Protein AF-A0A5K0YI37-F1 (afdb_monomer)

Radius of gyration: 21.98 Å; Cα contacts (8 Å, |Δi|>4): 35; chains: 1; bounding box: 48×19×61 Å

Mean predicted aligned error: 13.02 Å

pLDDT: mean 75.02, std 16.23, range [44.47, 94.44]

Organism: NCBI:txid210225

Sequence (58 aa):
MAAPEPTIKHVKEGGMVEERVNPNYQATRKSDSLLRGWNTDTLAEEVGTIIRLQTSKE

Secondary structure (DSSP, 8-state):
-PPPPSEEEEE-TTS-EEEEE-HHHHHHHHHHHHHHHHHHHHHHHHHHHHHHHHTT--

Nearest PDB structures (foldseek):
  3jbn-assembly1_A0  TM=3.838E-01  e=2.156E+00  Plasmodium falciparum 3D7

Foldseek 3Di:
DDQDDQWDWDQDPVRDTDIDGDPSNVVVVVVVVVVVVCVVVVVVVVVVVVVVVVVVPD

Structure (mmCIF, N/CA/C/O backbone):
data_AF-A0A5K0YI37-F1
#
_entry.id   AF-A0A5K0YI37-F1
#
loop_
_atom_site.group_PDB
_atom_site.id
_atom_site.type_symbol
_atom_site.label_atom_id
_atom_site.label_alt_id
_atom_site.label_comp_id
_atom_site.label_asym_id
_atom_site.label_entity_id
_atom_site.label_seq_id
_atom_site.pdbx_PDB_ins_code
_atom_site.Cartn_x
_atom_site.Cartn_y
_atom_site.Cartn_z
_atom_site.occupancy
_atom_site.B_iso_or_equiv
_atom_site.auth_seq_id
_atom_site.auth_comp_id
_atom_site.auth_asym_id
_atom_site.auth_atom_id
_atom_site.pdbx_PDB_model_num
ATOM 1 N N . MET A 1 1 ? -4.652 16.488 -0.097 1.00 61.75 1 MET A N 1
ATOM 2 C CA . MET A 1 1 ? -3.586 15.552 -0.516 1.00 61.75 1 MET A CA 1
ATOM 3 C C . MET A 1 1 ? -4.271 14.400 -1.234 1.00 61.75 1 MET A C 1
ATOM 5 O O . MET A 1 1 ? -5.171 13.819 -0.644 1.00 61.75 1 MET A O 1
ATOM 9 N N . ALA A 1 2 ? -3.976 14.166 -2.514 1.00 76.19 2 ALA A N 1
ATOM 10 C CA . ALA A 1 2 ? -4.613 13.088 -3.276 1.00 76.19 2 ALA A CA 1
ATOM 11 C C . ALA A 1 2 ? -4.058 11.724 -2.834 1.00 76.19 2 ALA A C 1
ATOM 13 O O . ALA A 1 2 ? -2.877 11.63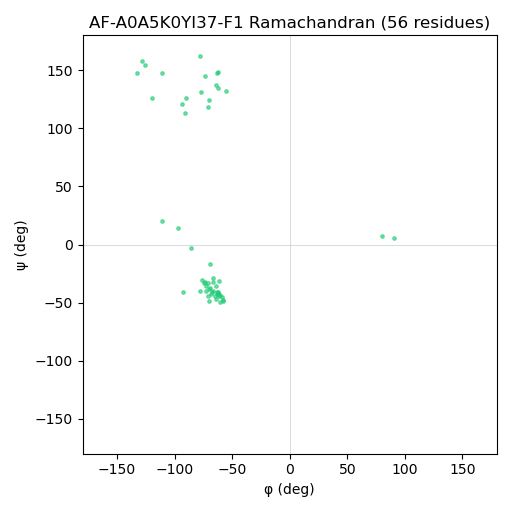1 -2.492 1.00 76.19 2 ALA A O 1
ATOM 14 N N . ALA A 1 3 ? -4.899 10.686 -2.818 1.00 79.19 3 ALA A N 1
ATOM 15 C CA . ALA A 1 3 ? -4.431 9.330 -2.552 1.00 79.19 3 ALA A CA 1
ATOM 16 C C . ALA A 1 3 ? -3.479 8.884 -3.680 1.00 79.19 3 ALA A C 1
ATOM 18 O O . ALA A 1 3 ? -3.765 9.158 -4.848 1.00 79.19 3 ALA A O 1
ATOM 19 N N . PRO A 1 4 ? -2.352 8.229 -3.356 1.00 87.12 4 PRO A N 1
ATOM 20 C CA . PRO A 1 4 ? -1.432 7.718 -4.367 1.00 87.12 4 PRO A CA 1
ATOM 21 C C . PRO A 1 4 ? -2.115 6.660 -5.241 1.00 87.12 4 PRO A C 1
ATOM 23 O O . PRO A 1 4 ? -2.966 5.908 -4.768 1.00 87.12 4 PRO A O 1
ATOM 26 N N . GLU A 1 5 ? -1.722 6.573 -6.510 1.00 93.50 5 GLU A N 1
ATOM 27 C CA . GLU A 1 5 ? -2.239 5.549 -7.424 1.00 93.50 5 GLU A CA 1
ATOM 28 C C . GLU A 1 5 ? -1.863 4.133 -6.956 1.00 93.50 5 GLU A C 1
ATOM 30 O O . GLU A 1 5 ? -0.793 3.957 -6.365 1.00 93.50 5 GLU A O 1
ATOM 35 N N . PRO A 1 6 ? -2.702 3.110 -7.209 1.00 90.38 6 PRO A N 1
ATOM 36 C CA . PRO A 1 6 ? -2.478 1.749 -6.717 1.00 90.38 6 PRO A CA 1
ATOM 37 C C . PRO A 1 6 ? -1.254 1.066 -7.336 1.00 90.38 6 PRO A C 1
ATOM 39 O O . PRO A 1 6 ? -0.605 0.240 -6.686 1.00 90.38 6 PRO A O 1
ATOM 42 N N . THR A 1 7 ? -0.907 1.429 -8.567 1.00 94.25 7 THR A N 1
ATOM 43 C CA . THR A 1 7 ? 0.238 0.899 -9.306 1.00 94.25 7 THR A CA 1
ATOM 44 C C . THR A 1 7 ? 1.142 2.030 -9.780 1.00 94.25 7 THR A C 1
ATOM 46 O O . THR A 1 7 ? 0.721 3.176 -9.920 1.00 94.25 7 THR A O 1
ATOM 49 N N . ILE A 1 8 ? 2.419 1.712 -9.982 1.00 93.19 8 ILE A N 1
ATOM 50 C CA . ILE A 1 8 ? 3.407 2.596 -10.599 1.00 93.19 8 ILE A CA 1
ATOM 51 C C . ILE A 1 8 ? 4.187 1.826 -11.654 1.00 93.19 8 ILE A C 1
ATOM 53 O O . ILE A 1 8 ? 4.472 0.635 -11.504 1.00 93.19 8 ILE A O 1
ATOM 57 N N . LYS A 1 9 ? 4.599 2.540 -12.697 1.00 94.44 9 LYS A N 1
ATOM 58 C CA . LYS A 1 9 ? 5.575 2.031 -13.655 1.00 94.44 9 LYS A CA 1
ATOM 59 C C . LYS A 1 9 ? 6.968 2.126 -13.042 1.00 94.44 9 LYS A C 1
ATOM 61 O O . LYS A 1 9 ? 7.351 3.168 -12.512 1.00 94.44 9 LYS A O 1
ATOM 66 N N . HIS A 1 10 ? 7.721 1.042 -13.113 1.00 89.25 10 HIS A N 1
ATOM 67 C CA . HIS A 1 10 ? 9.109 0.974 -12.692 1.00 89.25 10 HIS A CA 1
ATOM 68 C C . HIS A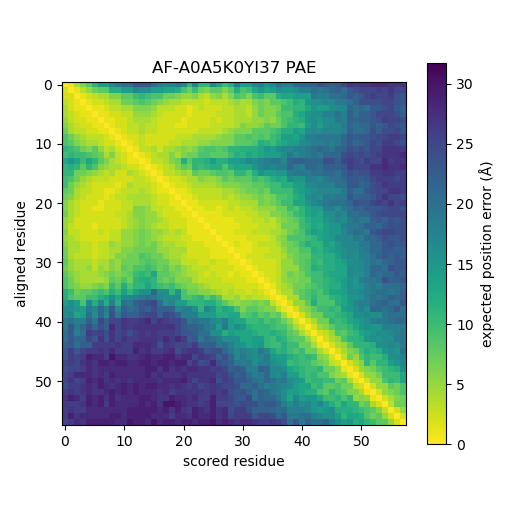 1 10 ? 9.963 0.602 -13.895 1.00 89.25 10 HIS A C 1
ATOM 70 O O . HIS A 1 10 ? 9.686 -0.374 -14.589 1.00 89.25 10 HIS A O 1
ATOM 76 N N . VAL A 1 11 ? 10.978 1.415 -14.168 1.00 90.94 11 VAL A N 1
ATOM 77 C CA . VAL A 1 11 ? 11.935 1.141 -15.238 1.00 90.94 11 VAL A CA 1
ATOM 78 C C . VAL A 1 11 ? 13.075 0.338 -14.632 1.00 90.94 11 VAL A C 1
ATOM 80 O O . VAL A 1 11 ? 13.797 0.836 -13.771 1.00 90.94 11 VAL A O 1
ATOM 83 N N . LYS A 1 12 ? 13.204 -0.916 -15.058 1.00 87.38 12 LYS A N 1
ATOM 84 C CA . LYS A 1 12 ? 14.322 -1.790 -14.710 1.00 87.38 12 LYS A CA 1
ATOM 85 C C . LYS A 1 12 ? 15.556 -1.444 -15.540 1.00 87.38 12 LYS A C 1
ATOM 87 O O . LYS A 1 12 ? 15.474 -0.802 -16.590 1.00 87.38 12 LYS A O 1
ATOM 92 N N . GLU A 1 13 ? 16.706 -1.914 -15.069 1.00 85.19 13 GLU A N 1
ATOM 93 C CA . GLU A 1 13 ? 17.951 -1.859 -15.832 1.00 85.19 13 GLU A CA 1
ATOM 94 C C . GLU A 1 13 ? 17.754 -2.543 -17.198 1.00 85.19 13 GLU A C 1
ATOM 96 O O . GLU A 1 13 ? 17.141 -3.606 -17.290 1.00 85.19 13 GLU A O 1
ATOM 101 N N . GLY A 1 14 ? 18.185 -1.881 -18.275 1.00 87.88 14 GLY A N 1
ATOM 102 C CA . GLY A 1 14 ? 17.899 -2.306 -19.652 1.00 87.88 14 GLY A CA 1
ATOM 103 C C . GLY A 1 14 ? 16.623 -1.717 -20.270 1.00 87.88 14 GLY A C 1
ATOM 104 O O . GLY A 1 14 ? 16.266 -2.088 -21.383 1.00 87.88 14 GLY A O 1
ATOM 105 N N . GLY 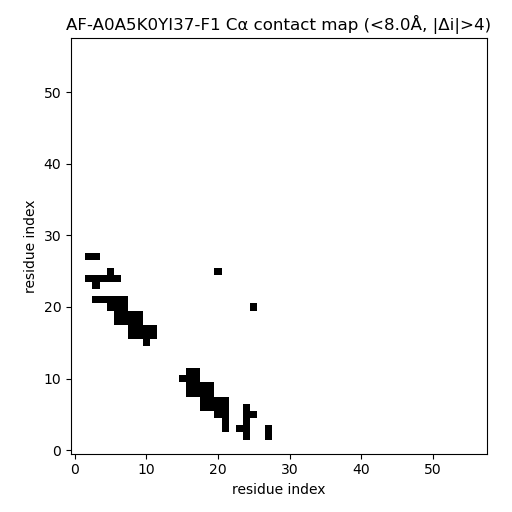A 1 15 ? 15.935 -0.791 -19.590 1.00 89.38 15 GLY A N 1
ATOM 106 C CA . GLY A 1 15 ? 14.804 -0.041 -20.159 1.00 89.38 15 GLY A CA 1
ATOM 107 C C . GLY A 1 15 ? 13.476 -0.802 -20.173 1.00 89.38 15 GLY A C 1
ATOM 108 O O . GLY A 1 15 ? 12.490 -0.316 -20.727 1.00 89.38 15 GLY A O 1
ATOM 109 N N . MET A 1 16 ? 13.423 -1.979 -19.546 1.00 89.38 16 MET A N 1
ATOM 110 C CA . MET A 1 16 ? 12.187 -2.736 -19.390 1.00 89.38 16 MET A CA 1
ATOM 111 C C . MET A 1 16 ? 11.264 -2.022 -18.396 1.00 89.38 16 MET A C 1
ATOM 113 O O . MET A 1 16 ? 11.649 -1.764 -17.257 1.00 89.38 16 MET A O 1
ATOM 117 N N . VAL A 1 17 ? 10.038 -1.715 -18.819 1.00 91.62 17 VAL A N 1
ATOM 118 C CA . VAL A 1 17 ? 9.020 -1.114 -17.950 1.00 91.62 17 VAL A CA 1
ATOM 119 C C . VAL A 1 17 ? 8.158 -2.221 -17.360 1.00 91.62 17 VAL A C 1
ATOM 121 O O . VAL A 1 17 ? 7.514 -2.964 -18.097 1.00 91.62 17 VAL A O 1
ATOM 124 N N . GLU A 1 18 ? 8.123 -2.315 -16.036 1.00 92.06 18 GLU A N 1
ATOM 125 C CA . GLU A 1 18 ? 7.205 -3.187 -15.305 1.00 92.06 18 GLU A CA 1
ATOM 126 C C . GLU A 1 18 ? 6.163 -2.359 -14.549 1.00 92.06 18 GLU A C 1
ATOM 128 O O . GLU A 1 18 ? 6.446 -1.258 -14.071 1.00 92.06 18 GLU A O 1
ATOM 133 N N . GLU A 1 19 ? 4.954 -2.893 -14.415 1.00 93.81 19 GLU A N 1
ATOM 134 C CA . GLU A 1 19 ? 3.964 -2.354 -13.491 1.00 93.81 19 GLU A CA 1
ATOM 135 C C . GLU A 1 19 ? 4.122 -3.0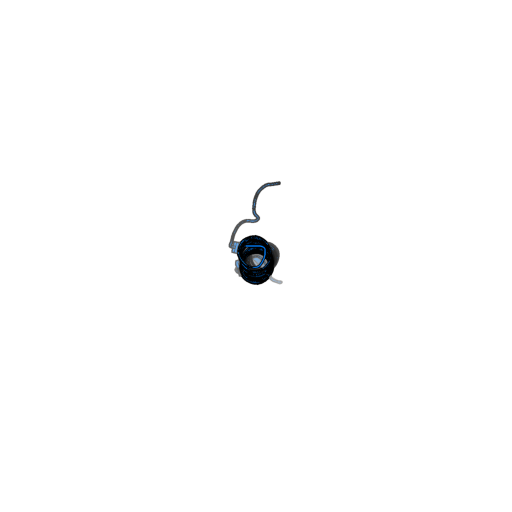50 -12.137 1.00 93.81 19 GLU A C 1
ATOM 137 O O . GLU A 1 19 ? 4.110 -4.278 -12.051 1.00 93.81 19 GLU A O 1
ATOM 142 N N . ARG A 1 20 ? 4.288 -2.266 -11.069 1.00 92.69 20 ARG A N 1
ATOM 143 C CA . ARG A 1 20 ? 4.362 -2.779 -9.698 1.00 92.69 20 ARG A CA 1
ATOM 144 C C . ARG A 1 20 ? 3.391 -2.044 -8.792 1.00 92.69 20 ARG A C 1
ATOM 146 O O . ARG A 1 20 ? 3.012 -0.905 -9.056 1.00 92.69 20 ARG A O 1
ATOM 153 N N . VAL A 1 21 ? 3.028 -2.679 -7.682 1.00 90.75 21 VAL A N 1
ATOM 154 C CA . VAL A 1 21 ? 2.197 -2.042 -6.655 1.00 90.75 21 VAL A CA 1
ATOM 155 C C . VAL A 1 21 ? 2.929 -0.831 -6.081 1.00 90.75 21 VAL A C 1
ATOM 157 O O . VAL A 1 21 ? 4.114 -0.909 -5.747 1.00 90.75 21 VAL A O 1
ATOM 160 N N . ASN A 1 22 ? 2.216 0.283 -5.944 1.00 92.19 22 ASN A N 1
ATOM 161 C CA . ASN A 1 22 ? 2.766 1.494 -5.364 1.00 92.19 22 ASN A CA 1
ATOM 162 C C . ASN A 1 22 ? 2.976 1.311 -3.848 1.00 92.19 22 ASN A C 1
ATOM 164 O O . ASN A 1 22 ? 2.001 1.110 -3.114 1.00 92.19 22 ASN A O 1
ATOM 168 N N . PRO A 1 23 ? 4.217 1.407 -3.338 1.00 89.50 23 PRO A N 1
ATOM 169 C CA . PRO A 1 23 ? 4.472 1.277 -1.906 1.00 89.50 23 PRO A CA 1
ATOM 170 C C . PRO A 1 23 ? 3.757 2.362 -1.088 1.00 89.50 23 PRO A C 1
ATOM 172 O O . PRO A 1 23 ? 3.296 2.083 0.019 1.00 89.50 23 PRO A O 1
ATOM 175 N N . ASN A 1 24 ? 3.573 3.564 -1.648 1.00 90.06 24 ASN A N 1
ATOM 176 C CA . ASN A 1 24 ? 2.860 4.651 -0.975 1.00 90.06 24 ASN A CA 1
ATOM 177 C C . ASN A 1 24 ? 1.366 4.343 -0.839 1.00 90.06 24 ASN A C 1
ATOM 179 O O . ASN A 1 24 ? 0.784 4.608 0.207 1.00 90.06 24 ASN A O 1
ATOM 183 N N . TYR A 1 25 ? 0.759 3.710 -1.847 1.00 89.50 25 TYR A N 1
ATOM 184 C CA . TYR A 1 25 ? -0.626 3.240 -1.763 1.00 89.50 25 TYR A CA 1
ATOM 185 C C . TYR A 1 25 ? -0.808 2.187 -0.674 1.00 89.50 25 TYR A C 1
ATOM 187 O O . TYR A 1 25 ? -1.753 2.269 0.112 1.00 89.50 25 TYR A O 1
ATOM 195 N N . GLN A 1 26 ? 0.126 1.239 -0.559 1.00 86.88 26 GLN A N 1
ATOM 196 C CA . GLN A 1 26 ? 0.080 0.265 0.531 1.00 86.88 26 GLN A CA 1
ATOM 197 C C . GLN A 1 26 ? 0.232 0.921 1.905 1.00 86.88 26 GLN A C 1
ATOM 199 O O . GLN A 1 26 ? -0.494 0.551 2.828 1.00 86.88 26 GLN 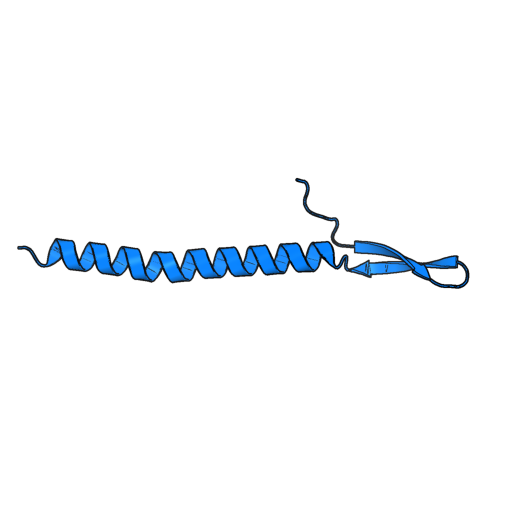A O 1
ATOM 204 N N . ALA A 1 27 ? 1.148 1.881 2.049 1.00 88.00 27 ALA A N 1
ATOM 205 C CA . ALA A 1 27 ? 1.344 2.605 3.301 1.00 88.00 27 ALA A CA 1
ATOM 206 C C . ALA A 1 27 ? 0.071 3.360 3.708 1.00 88.00 27 ALA A C 1
ATOM 208 O O . ALA A 1 27 ? -0.419 3.164 4.817 1.00 88.00 27 ALA A O 1
ATOM 209 N N . THR A 1 28 ? -0.531 4.125 2.790 1.00 87.12 28 THR A N 1
ATOM 210 C CA . THR A 1 28 ? -1.795 4.832 3.042 1.00 87.12 28 THR A CA 1
ATOM 211 C C . THR A 1 28 ? -2.913 3.861 3.421 1.00 87.12 28 THR A C 1
ATOM 213 O O . THR A 1 28 ? -3.607 4.095 4.406 1.00 87.12 28 THR A O 1
ATOM 216 N N . ARG A 1 29 ? -3.065 2.739 2.705 1.00 85.56 29 ARG A N 1
ATOM 217 C CA . ARG A 1 29 ? -4.100 1.739 3.012 1.00 85.56 29 ARG A CA 1
ATOM 218 C C . ARG A 1 29 ? -3.915 1.120 4.400 1.00 85.56 29 ARG A C 1
ATOM 220 O O . ARG A 1 29 ? -4.892 0.921 5.116 1.00 85.56 29 ARG A O 1
ATOM 227 N N . LY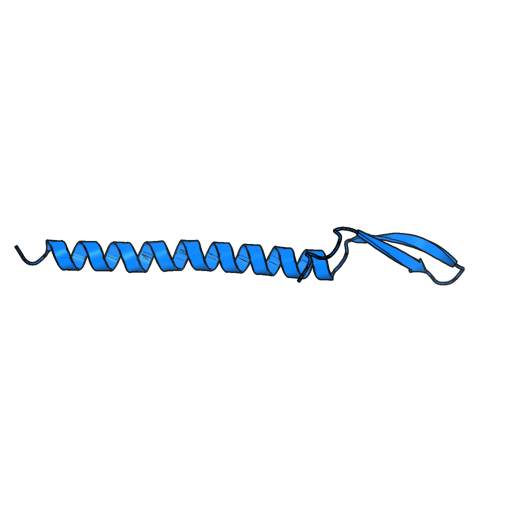S A 1 30 ? -2.673 0.812 4.788 1.00 84.75 30 LYS A N 1
ATOM 228 C CA . LYS A 1 30 ? -2.363 0.288 6.126 1.00 84.75 30 LYS A CA 1
ATOM 229 C C . LYS A 1 30 ? -2.663 1.320 7.210 1.00 84.75 30 LYS A C 1
ATOM 231 O O . LYS A 1 30 ? -3.289 0.969 8.203 1.00 84.75 30 LYS A O 1
ATOM 236 N N . SER A 1 31 ? -2.277 2.578 7.004 1.00 83.06 31 SER A N 1
ATOM 237 C CA . SER A 1 31 ? -2.600 3.667 7.927 1.00 83.06 31 SER A CA 1
ATOM 238 C C . SER A 1 31 ? -4.109 3.872 8.066 1.00 83.06 31 SER A C 1
ATOM 240 O O . SER A 1 31 ? -4.588 3.967 9.188 1.00 83.06 31 SER A O 1
ATOM 242 N N . ASP A 1 32 ? -4.869 3.868 6.968 1.00 83.88 32 ASP A N 1
ATOM 243 C CA . ASP A 1 32 ? -6.336 3.978 7.004 1.00 83.88 32 ASP A CA 1
ATOM 244 C C . ASP A 1 32 ? -6.969 2.812 7.777 1.00 83.88 32 ASP A C 1
ATOM 246 O O . ASP A 1 32 ? -7.817 3.024 8.638 1.00 83.88 32 ASP A O 1
ATOM 250 N N . SER A 1 33 ? -6.493 1.584 7.549 1.00 80.06 33 SER A N 1
ATOM 251 C CA . SER A 1 33 ? -6.954 0.406 8.292 1.00 80.06 33 SER A CA 1
ATOM 252 C C . SER A 1 33 ? -6.658 0.501 9.790 1.00 80.06 33 SER A C 1
ATOM 254 O O . SER A 1 33 ? -7.503 0.118 10.593 1.00 80.06 33 SER A O 1
ATOM 256 N N . LEU A 1 34 ? -5.476 0.993 10.172 1.00 80.38 34 LEU A N 1
ATOM 257 C CA . LEU A 1 34 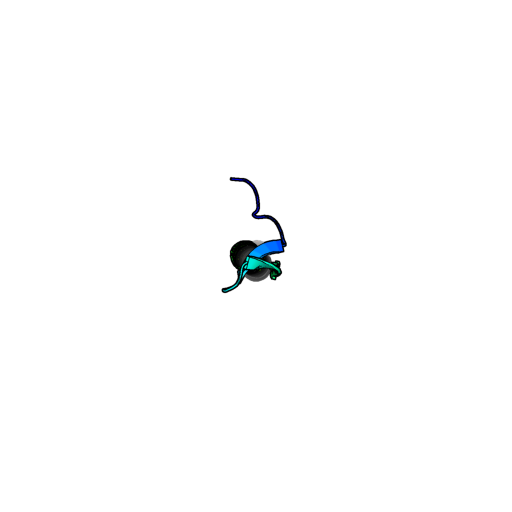? -5.102 1.185 11.575 1.00 80.38 34 LEU A CA 1
ATOM 258 C C . LEU A 1 34 ? -5.922 2.296 12.231 1.00 80.38 34 LEU A C 1
ATOM 260 O O . LEU A 1 34 ? -6.391 2.117 13.347 1.00 80.38 34 LEU A O 1
ATOM 264 N N . LEU A 1 35 ? -6.140 3.411 11.533 1.00 76.88 35 LEU A N 1
ATOM 265 C CA . LEU A 1 35 ? -6.981 4.507 12.014 1.00 76.88 35 LEU A CA 1
ATOM 266 C C . LEU A 1 35 ? -8.435 4.066 12.185 1.00 76.88 35 LEU A C 1
ATOM 268 O O . LEU A 1 35 ? -9.065 4.417 13.177 1.00 76.88 35 LEU A O 1
ATOM 272 N N . ARG A 1 36 ? -8.964 3.265 11.253 1.00 77.06 36 ARG A N 1
ATOM 273 C CA . ARG A 1 36 ? -10.293 2.661 11.392 1.00 77.06 36 ARG A CA 1
ATOM 274 C C . ARG A 1 36 ? -10.346 1.696 12.568 1.00 77.06 36 ARG A C 1
ATOM 276 O O . ARG A 1 36 ? -11.269 1.804 13.362 1.00 77.06 36 ARG A O 1
ATOM 283 N N . GLY A 1 37 ? -9.368 0.800 12.710 1.00 70.69 37 GLY A N 1
ATOM 284 C CA . GLY A 1 37 ? -9.288 -0.125 13.846 1.00 70.69 37 GLY A CA 1
ATOM 285 C C . GLY A 1 37 ? -9.244 0.613 15.185 1.00 70.69 37 GLY A C 1
ATOM 286 O O . GLY A 1 37 ? -10.072 0.355 16.048 1.00 70.69 37 GLY A O 1
ATOM 287 N N . TRP A 1 38 ? -8.376 1.621 15.302 1.00 64.06 38 TRP A N 1
ATOM 288 C CA . TRP A 1 38 ? -8.280 2.493 16.475 1.00 64.06 38 TRP A CA 1
ATOM 289 C C . TRP A 1 38 ? -9.600 3.202 16.786 1.00 64.06 38 TRP A C 1
ATOM 291 O O . TRP A 1 38 ? -10.082 3.171 17.912 1.00 64.06 38 TRP A O 1
ATOM 301 N N . ASN A 1 39 ? -10.236 3.796 15.776 1.00 59.78 39 ASN A N 1
ATOM 302 C CA . ASN A 1 39 ? -11.496 4.505 15.970 1.00 59.78 39 ASN A CA 1
ATOM 303 C C . ASN A 1 39 ? -12.670 3.563 16.295 1.00 59.78 39 ASN A C 1
ATOM 305 O O . ASN A 1 39 ? -13.695 4.032 16.767 1.00 59.78 39 ASN A O 1
ATOM 309 N N . THR A 1 40 ? -12.552 2.256 16.036 1.00 58.78 40 THR A N 1
ATOM 310 C CA . THR A 1 40 ? -13.614 1.285 16.351 1.00 58.78 40 THR A CA 1
ATOM 311 C C . THR A 1 40 ? -13.418 0.665 17.737 1.00 58.78 40 THR A C 1
ATOM 313 O O . THR A 1 40 ? -14.388 0.558 18.482 1.00 58.78 40 THR A O 1
ATOM 316 N N . ASP A 1 41 ? -12.179 0.330 18.113 1.00 55.62 41 ASP A N 1
ATOM 317 C CA . ASP A 1 41 ? -11.845 -0.213 19.440 1.00 55.62 41 ASP A CA 1
ATOM 318 C C . ASP A 1 41 ? -11.990 0.851 20.542 1.00 55.62 41 ASP A C 1
ATOM 320 O O . ASP A 1 41 ? -12.678 0.634 21.537 1.00 55.62 41 ASP A O 1
ATOM 324 N N . THR A 1 42 ? -11.429 2.051 20.346 1.00 55.12 42 THR A N 1
ATOM 325 C CA . THR A 1 42 ? -11.423 3.091 21.390 1.00 55.12 42 THR A CA 1
ATOM 326 C C . THR A 1 42 ? -12.812 3.692 21.642 1.00 55.12 42 THR A C 1
ATOM 328 O O . THR A 1 42 ? -13.135 4.033 22.777 1.00 55.12 42 THR A O 1
ATOM 331 N N . LEU A 1 43 ? -13.675 3.800 20.622 1.00 54.50 43 LEU A N 1
ATOM 332 C CA . LEU A 1 43 ? -15.022 4.360 20.813 1.00 54.50 43 LEU A CA 1
ATOM 333 C C . LEU A 1 43 ? -15.971 3.392 21.532 1.00 54.50 43 LEU A C 1
ATOM 335 O O . LEU A 1 43 ? -16.857 3.835 22.262 1.00 54.50 43 LEU A O 1
ATOM 339 N N . ALA A 1 44 ? -15.812 2.083 21.318 1.00 56.34 44 ALA A N 1
ATOM 340 C CA . ALA A 1 44 ? -16.683 1.080 21.922 1.00 56.34 44 ALA A CA 1
ATOM 341 C C . ALA A 1 44 ? -16.462 0.967 23.441 1.00 56.34 44 ALA A C 1
ATOM 343 O O . ALA A 1 44 ? -17.432 0.842 24.192 1.00 56.34 44 ALA A O 1
ATOM 344 N N . GLU A 1 45 ? -15.214 1.072 23.907 1.00 57.28 45 GLU A N 1
ATOM 345 C CA . GLU A 1 45 ? -14.885 0.977 25.336 1.00 57.28 45 GLU A CA 1
ATOM 346 C C . GLU A 1 45 ? -15.195 2.266 26.120 1.00 57.28 45 GLU A C 1
ATOM 348 O O . GLU A 1 45 ? -15.750 2.206 27.225 1.00 57.28 45 GLU A O 1
ATOM 353 N N . GLU A 1 46 ? -14.920 3.441 25.543 1.00 55.53 46 GLU A N 1
ATOM 354 C CA . GLU A 1 46 ? -15.153 4.734 26.207 1.00 55.53 46 GLU A CA 1
ATOM 355 C C . GLU A 1 46 ? -16.654 5.057 26.333 1.00 55.53 46 GLU A C 1
ATOM 357 O O . GLU A 1 46 ? -17.131 5.450 27.402 1.00 55.53 46 GLU A O 1
ATOM 362 N N . VAL A 1 47 ? -17.452 4.836 25.279 1.00 56.69 47 VAL A N 1
ATOM 363 C CA . VAL A 1 47 ? -18.891 5.166 25.305 1.00 56.69 47 VAL A CA 1
ATOM 364 C C . VAL A 1 47 ? -19.684 4.184 26.178 1.00 56.69 47 VAL A C 1
ATOM 366 O O . VAL A 1 47 ? -20.597 4.599 26.898 1.00 56.69 47 VAL A O 1
ATOM 369 N N . GLY A 1 48 ? -19.318 2.897 26.192 1.00 54.50 48 GLY A N 1
ATOM 370 C CA . GLY A 1 48 ? -19.957 1.896 27.055 1.00 54.50 48 GLY A CA 1
ATOM 371 C C . GLY A 1 48 ? -19.743 2.165 28.550 1.00 54.50 48 GLY A C 1
ATOM 372 O O . GLY A 1 48 ? -20.654 1.974 29.362 1.00 54.50 48 GLY A O 1
ATOM 373 N N . THR A 1 49 ? -18.567 2.679 28.914 1.00 55.31 49 THR A N 1
ATOM 374 C CA . THR A 1 49 ? -18.225 3.014 30.303 1.00 55.31 49 THR A CA 1
ATOM 375 C C . THR A 1 49 ? -18.964 4.264 30.790 1.00 55.31 49 THR A C 1
ATOM 377 O O . THR A 1 49 ? -19.489 4.270 31.907 1.00 55.31 49 THR A O 1
ATOM 380 N N . ILE A 1 50 ? -19.098 5.295 29.9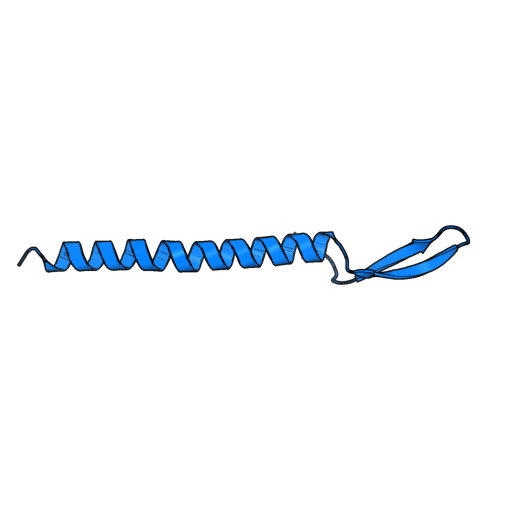47 1.00 54.59 50 ILE A N 1
ATOM 381 C CA . ILE A 1 50 ? -19.807 6.537 30.305 1.00 54.59 50 ILE A CA 1
ATOM 382 C C . ILE A 1 50 ? -21.311 6.295 30.511 1.00 54.59 50 ILE A C 1
ATOM 384 O O . ILE A 1 50 ? -21.892 6.833 31.456 1.00 54.59 50 ILE A O 1
ATOM 388 N N . ILE A 1 51 ? -21.950 5.459 29.683 1.00 55.25 51 ILE A N 1
ATOM 389 C CA . ILE A 1 51 ? -23.384 5.153 29.831 1.00 55.25 51 ILE A CA 1
ATOM 390 C C . ILE A 1 51 ? -23.644 4.353 31.119 1.00 55.25 51 ILE A C 1
ATOM 392 O O . ILE A 1 51 ? -24.580 4.667 31.853 1.00 55.25 51 ILE A O 1
ATOM 396 N N . ARG A 1 52 ? -22.783 3.386 31.464 1.00 49.50 52 ARG A N 1
ATOM 397 C CA . ARG A 1 52 ? -22.929 2.574 32.689 1.00 49.50 52 ARG A CA 1
ATOM 398 C C . ARG A 1 52 ? -22.739 3.378 33.984 1.00 49.50 52 ARG A C 1
ATOM 400 O O . ARG A 1 52 ? -23.376 3.080 34.996 1.00 49.50 52 ARG A O 1
ATOM 407 N N . LEU A 1 53 ? -21.885 4.401 33.960 1.00 54.00 53 LEU A N 1
ATOM 408 C CA . LEU A 1 53 ? -21.671 5.315 35.088 1.00 54.00 53 LEU A CA 1
ATOM 409 C C . LEU A 1 53 ? -22.838 6.291 35.294 1.00 54.00 53 LEU A C 1
ATOM 411 O O . LEU A 1 53 ? -23.123 6.647 36.437 1.00 54.00 53 LEU A O 1
ATOM 415 N N . GLN A 1 54 ? -23.535 6.702 34.227 1.00 53.62 54 GLN A N 1
ATOM 416 C CA . GLN A 1 54 ? -24.699 7.588 34.354 1.00 53.62 54 GLN A CA 1
ATOM 417 C C . GLN A 1 54 ? -25.962 6.875 34.854 1.00 53.62 54 GLN A C 1
ATOM 419 O O . GLN A 1 54 ? -26.735 7.486 35.582 1.00 53.62 54 GLN A O 1
ATOM 424 N N . THR A 1 55 ? -26.156 5.587 34.554 1.00 54.53 55 THR A N 1
ATOM 425 C CA . THR A 1 55 ? -27.336 4.827 35.019 1.00 54.53 55 THR A CA 1
ATOM 426 C C . THR A 1 55 ? -27.186 4.219 36.418 1.00 54.53 55 THR A C 1
ATOM 428 O O . THR A 1 55 ? -28.116 3.592 36.903 1.00 54.53 55 THR A O 1
ATOM 431 N N . SER A 1 56 ? -26.027 4.363 37.071 1.00 52.81 56 SER A N 1
ATOM 432 C CA . SER A 1 56 ? -25.776 3.840 38.431 1.00 52.81 56 SER A CA 1
ATOM 433 C C . SER A 1 56 ? -25.967 4.899 39.531 1.00 52.81 56 SER A C 1
ATOM 435 O O . SER A 1 56 ? -25.499 4.716 40.653 1.00 52.81 56 SER A O 1
ATOM 437 N N . LYS A 1 57 ? -26.595 6.035 39.198 1.00 53.16 57 LYS A N 1
ATOM 438 C CA . LYS A 1 57 ? -26.893 7.152 40.113 1.00 53.16 57 LYS A CA 1
ATOM 439 C C . LYS A 1 57 ? -28.390 7.314 40.4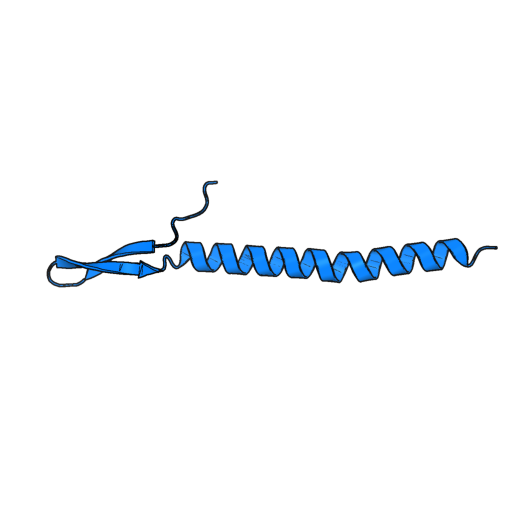15 1.00 53.16 57 LYS A C 1
ATOM 441 O O . LYS A 1 57 ? -28.794 8.393 40.842 1.00 53.16 57 LYS A O 1
ATOM 446 N N . GLU A 1 58 ? -29.183 6.268 40.210 1.00 44.47 58 GLU A N 1
ATOM 447 C CA . GLU A 1 58 ? -30.594 6.234 40.614 1.00 44.47 58 GLU A CA 1
ATOM 448 C C . GLU A 1 58 ? -30.809 5.253 41.769 1.00 44.47 58 GLU A C 1
ATOM 450 O O . GLU A 1 58 ? -30.192 4.162 41.731 1.00 44.47 58 GLU A O 1
#

Solvent-accessible surface area (backbone atoms only — not comparable to full-atom values): 3517 Å² total; per-residue (Å²): 135,82,82,62,57,66,57,39,80,45,75,44,91,90,73,48,74,43,84,42,75,25,68,64,27,53,50,52,53,50,50,51,52,49,52,50,49,49,61,52,56,56,51,56,57,55,54,54,52,55,55,58,61,64,70,69,75,118